Protein AF-A0A4Q6GBJ3-F1 (afdb_monomer_lite)

Sequence (74 aa):
MQTWLRRKSIDRVTVHEEGRRLLPTLGWPHLIALGIGAIVGTGIYTLIGVGANLAGPAVLLSFAIAGIVCACAA

Structure (mmCIF, N/CA/C/O backbone):
data_AF-A0A4Q6GBJ3-F1
#
_entry.id   AF-A0A4Q6GBJ3-F1
#
loop_
_atom_site.group_PDB
_atom_site.id
_atom_site.type_symbol
_atom_site.label_atom_id
_atom_site.label_alt_id
_atom_site.label_comp_id
_atom_site.label_asym_id
_atom_site.label_entity_id
_atom_site.label_seq_id
_atom_site.pdbx_PDB_ins_code
_atom_site.Cartn_x
_atom_site.Cartn_y
_atom_site.Cartn_z
_atom_site.occupancy
_atom_site.B_iso_or_equiv
_atom_site.auth_seq_id
_atom_site.auth_comp_id
_atom_site.auth_asym_id
_atom_site.auth_atom_id
_atom_site.pdbx_PDB_model_num
ATOM 1 N N . MET A 1 1 ? 2.194 -25.558 36.188 1.00 54.12 1 MET A N 1
ATOM 2 C CA . MET A 1 1 ? 2.867 -25.477 34.868 1.00 54.12 1 MET A CA 1
ATOM 3 C C . MET A 1 1 ? 1.941 -25.854 33.688 1.00 54.12 1 MET A C 1
ATOM 5 O O . MET A 1 1 ? 2.432 -26.260 32.650 1.00 54.12 1 MET A O 1
ATOM 9 N N . GLN A 1 2 ? 0.611 -25.684 33.798 1.00 62.16 2 GLN A N 1
ATOM 10 C CA . GLN A 1 2 ? -0.382 -26.106 32.778 1.00 62.16 2 GLN A CA 1
ATOM 11 C C . GLN A 1 2 ? -0.989 -24.930 31.975 1.00 62.16 2 GLN A C 1
ATOM 13 O O . GLN A 1 2 ? -1.891 -25.106 31.163 1.00 62.16 2 GLN A O 1
ATOM 18 N N . THR A 1 3 ? -0.526 -23.698 32.203 1.00 67.06 3 THR A N 1
ATOM 19 C CA . THR A 1 3 ? -1.134 -22.474 31.652 1.00 67.06 3 THR A CA 1
ATOM 20 C C . THR A 1 3 ? -0.703 -22.138 30.220 1.00 67.06 3 THR A C 1
ATOM 22 O O . THR A 1 3 ? -1.401 -21.377 29.558 1.00 67.06 3 THR A O 1
ATOM 25 N N . TRP A 1 4 ? 0.389 -22.722 29.713 1.00 70.69 4 TRP A N 1
ATOM 26 C CA . TRP A 1 4 ? 0.961 -22.393 28.396 1.00 70.69 4 TRP A CA 1
ATOM 27 C C . TRP A 1 4 ? 0.211 -22.995 27.198 1.00 70.69 4 TRP A C 1
ATOM 29 O O . TRP A 1 4 ? 0.206 -22.402 26.127 1.00 70.69 4 TRP A O 1
ATOM 39 N N . LEU A 1 5 ? -0.466 -24.136 27.365 1.00 79.31 5 LEU A N 1
ATOM 40 C CA . LEU A 1 5 ? -1.249 -24.780 26.296 1.00 79.31 5 LEU A CA 1
ATOM 41 C C . LEU A 1 5 ? -2.757 -24.532 26.421 1.00 79.31 5 LEU A C 1
ATOM 43 O O . LEU A 1 5 ? -3.559 -25.200 25.764 1.00 79.31 5 LEU A O 1
ATOM 47 N N . ARG A 1 6 ? -3.173 -23.569 27.249 1.00 79.88 6 ARG A N 1
ATOM 48 C CA . ARG A 1 6 ? -4.591 -23.255 27.427 1.00 79.88 6 ARG A CA 1
ATOM 49 C C . ARG A 1 6 ? -5.142 -22.568 26.175 1.00 79.88 6 ARG A C 1
ATOM 51 O O . ARG A 1 6 ? -5.158 -21.344 26.073 1.00 79.88 6 ARG A O 1
ATOM 58 N N . ARG A 1 7 ? -5.638 -23.369 25.232 1.00 70.81 7 ARG A N 1
ATOM 59 C CA . ARG A 1 7 ? -6.386 -22.894 24.065 1.00 70.81 7 ARG A CA 1
ATOM 60 C C . ARG A 1 7 ? -7.772 -22.449 24.519 1.00 70.81 7 ARG A C 1
ATOM 62 O O . ARG A 1 7 ? -8.474 -23.174 25.223 1.00 70.81 7 ARG A O 1
ATOM 69 N N . LYS A 1 8 ? -8.166 -21.234 24.149 1.00 64.62 8 LYS A N 1
ATOM 70 C CA . LYS A 1 8 ? -9.541 -20.768 24.340 1.00 64.62 8 LYS A CA 1
ATOM 71 C C . LYS A 1 8 ? -10.431 -21.570 23.384 1.00 64.62 8 LYS A C 1
ATOM 73 O O . LYS A 1 8 ? -10.130 -21.620 22.196 1.00 64.62 8 LYS A O 1
ATOM 78 N N . SER A 1 9 ? -11.477 -22.229 23.886 1.00 73.25 9 SER A N 1
ATOM 79 C CA . SER A 1 9 ? -12.419 -22.941 23.018 1.00 73.25 9 SER A CA 1
ATOM 80 C C . SER A 1 9 ? -13.138 -21.939 22.107 1.00 73.25 9 SER A C 1
ATOM 82 O O . SER A 1 9 ? -13.636 -20.920 22.587 1.00 73.25 9 SER A O 1
ATOM 84 N N . ILE A 1 10 ? -13.175 -22.221 20.800 1.00 70.25 10 ILE A N 1
ATOM 85 C CA . ILE A 1 10 ? -13.818 -21.372 19.774 1.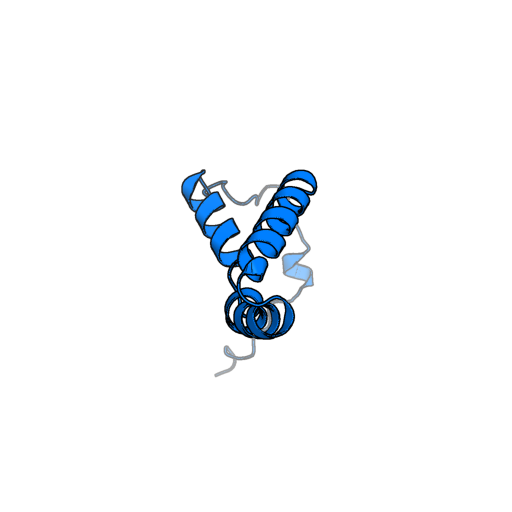00 70.25 10 ILE A CA 1
ATOM 86 C C . ILE A 1 10 ? -15.317 -21.202 20.056 1.00 70.25 10 ILE A C 1
ATOM 88 O O . ILE A 1 10 ? -15.878 -20.132 19.831 1.00 70.25 10 ILE A O 1
ATOM 92 N N . ASP A 1 11 ? -15.933 -22.218 20.657 1.00 71.69 11 ASP A N 1
ATOM 93 C CA . ASP A 1 11 ? -17.317 -22.203 21.133 1.00 71.69 11 ASP A CA 1
ATOM 94 C C . ASP A 1 11 ? -17.598 -21.017 22.078 1.00 71.69 11 ASP A C 1
ATOM 96 O O . ASP A 1 11 ? -18.590 -20.318 21.953 1.00 71.69 11 ASP A O 1
ATOM 100 N N . ARG A 1 12 ? -16.643 -20.663 22.954 1.00 67.31 12 ARG A N 1
ATOM 101 C CA . ARG A 1 12 ? -16.777 -19.507 23.865 1.00 67.31 12 ARG A CA 1
ATOM 102 C C . ARG A 1 12 ? -16.522 -18.149 23.203 1.00 67.31 12 ARG A C 1
ATOM 104 O O . ARG A 1 12 ? -16.654 -17.130 23.873 1.00 67.31 12 ARG A O 1
ATOM 111 N N . VAL A 1 13 ? -16.066 -18.122 21.952 1.00 67.44 13 VAL A N 1
ATOM 112 C CA . VAL A 1 13 ? -15.794 -16.891 21.185 1.00 67.44 13 VAL A CA 1
ATOM 113 C C . VAL A 1 13 ? -16.939 -16.589 20.216 1.00 67.44 13 VAL A C 1
ATOM 115 O O . VAL A 1 13 ? -17.212 -15.425 19.947 1.00 67.44 13 VAL A O 1
ATOM 118 N N . THR A 1 14 ? -17.615 -17.627 19.721 1.00 65.75 14 THR A N 1
ATOM 119 C CA . THR A 1 14 ? -18.758 -17.530 18.797 1.00 65.75 14 THR A CA 1
ATOM 120 C C . THR A 1 14 ? -20.088 -17.278 19.504 1.00 65.75 14 THR A C 1
ATOM 122 O O . THR A 1 14 ? -21.021 -16.783 18.874 1.00 65.75 14 THR A O 1
ATOM 125 N N . VAL A 1 15 ? -20.166 -17.530 20.818 1.00 66.38 15 VAL A N 1
ATOM 126 C CA . VAL A 1 15 ? -21.242 -17.016 21.677 1.00 66.38 15 VAL A CA 1
ATOM 127 C C . VAL A 1 15 ? -21.067 -15.500 21.788 1.00 66.38 15 VAL A C 1
ATOM 129 O O . VAL A 1 15 ? -20.424 -14.976 22.700 1.00 66.38 15 VAL A O 1
ATOM 132 N N . HIS A 1 16 ? -21.594 -14.787 20.798 1.00 63.91 16 HIS A N 1
ATOM 133 C CA . HIS A 1 16 ? -21.766 -13.348 20.854 1.00 63.91 16 HIS A CA 1
ATOM 134 C C . HIS A 1 16 ? -22.782 -13.048 21.957 1.00 63.91 16 HIS A C 1
ATOM 136 O O . HIS A 1 16 ? -23.983 -13.132 21.729 1.00 63.91 16 HIS A O 1
ATOM 142 N N . GLU A 1 17 ? -22.3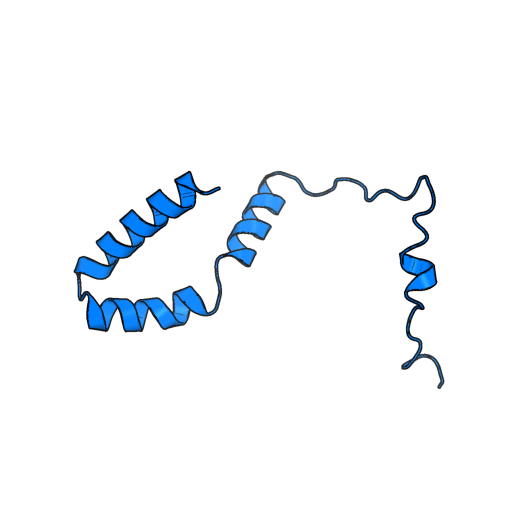13 -12.729 23.165 1.00 65.62 17 GLU A N 1
ATOM 143 C CA . GLU A 1 17 ? -23.208 -12.172 24.177 1.00 65.62 17 GLU A CA 1
ATOM 144 C C . GLU A 1 17 ? -23.822 -10.885 23.626 1.00 65.62 17 GLU A C 1
ATOM 146 O O . GLU A 1 17 ? -23.101 -9.933 23.297 1.00 65.62 17 GLU A O 1
ATOM 151 N N . GLU A 1 18 ? -25.151 -10.879 23.501 1.00 60.25 18 GLU A N 1
ATOM 152 C CA . GLU A 1 18 ? -25.943 -9.718 23.115 1.00 60.25 18 GLU A CA 1
ATOM 153 C C . GLU A 1 18 ? -25.594 -8.550 24.053 1.00 60.25 18 GLU A C 1
ATOM 155 O O . GLU A 1 18 ? -26.025 -8.495 25.199 1.00 60.25 18 GLU A O 1
ATOM 160 N N . GLY A 1 19 ? -24.724 -7.643 23.595 1.00 63.75 19 GLY A N 1
ATOM 161 C CA . GLY A 1 19 ? -24.291 -6.474 24.369 1.00 63.75 19 GLY A CA 1
ATOM 162 C C . GLY A 1 19 ? -22.783 -6.214 24.410 1.00 63.75 19 GLY A C 1
ATOM 163 O O . GLY A 1 19 ? -22.385 -5.071 24.632 1.00 63.75 19 GLY A O 1
ATOM 164 N N . ARG A 1 20 ? -21.911 -7.195 24.126 1.00 72.38 20 ARG A N 1
ATOM 165 C CA . ARG A 1 20 ? -20.454 -6.944 24.038 1.00 72.38 20 ARG A CA 1
ATOM 166 C C . ARG A 1 20 ? -20.034 -6.522 22.632 1.00 72.38 20 ARG A C 1
ATOM 168 O O . ARG A 1 20 ? -19.477 -7.309 21.870 1.00 72.38 20 ARG A O 1
ATOM 175 N N . ARG A 1 21 ? -20.273 -5.254 22.290 1.00 77.94 21 ARG A N 1
ATOM 176 C CA . ARG A 1 21 ? -19.671 -4.620 21.105 1.00 77.94 21 ARG A CA 1
ATOM 177 C C . ARG A 1 21 ? -18.340 -3.962 21.458 1.00 77.94 21 ARG A C 1
ATOM 179 O O . ARG A 1 21 ? -18.156 -3.460 22.564 1.00 77.94 21 ARG A O 1
ATOM 186 N N . LEU A 1 22 ? -17.415 -3.959 20.501 1.00 83.69 22 LEU A N 1
ATOM 187 C CA . LEU A 1 22 ? -16.199 -3.154 20.589 1.00 83.69 22 LEU A CA 1
ATOM 188 C C . LEU A 1 22 ? -16.585 -1.674 20.562 1.00 83.69 22 LEU A C 1
ATOM 190 O O . LEU A 1 22 ? -17.416 -1.257 19.754 1.00 83.69 22 LEU A O 1
ATOM 194 N N . LEU A 1 23 ? -15.967 -0.889 21.442 1.00 85.88 23 LEU A N 1
ATOM 195 C CA . LEU A 1 23 ? -16.089 0.561 21.395 1.00 85.88 23 LEU A CA 1
ATOM 196 C C . LEU A 1 23 ? -15.359 1.063 20.138 1.00 85.88 23 LEU A C 1
ATOM 198 O O . LEU A 1 23 ? -14.205 0.679 19.926 1.00 85.88 23 LEU A O 1
ATOM 202 N N . PRO A 1 24 ? -15.990 1.899 19.297 1.00 86.31 24 PRO A N 1
ATOM 203 C CA . PRO A 1 24 ? -15.329 2.482 18.139 1.00 86.31 24 PRO A CA 1
ATOM 204 C C . PRO A 1 24 ? -14.292 3.511 18.608 1.00 86.31 24 PRO A C 1
ATOM 206 O O . PRO A 1 24 ? -14.618 4.655 18.909 1.00 86.31 24 PRO A O 1
ATOM 209 N N . THR A 1 25 ? -13.033 3.089 18.703 1.00 90.31 25 THR A N 1
ATOM 210 C CA . THR A 1 25 ? -11.894 3.922 19.139 1.00 90.31 25 THR A CA 1
ATOM 211 C C . THR A 1 25 ? -11.005 4.378 17.980 1.00 90.31 25 THR A C 1
ATOM 213 O O . THR A 1 25 ? -10.072 5.162 18.162 1.00 90.31 25 THR A O 1
ATOM 216 N N . LEU A 1 26 ? -11.271 3.881 16.772 1.00 92.25 26 LEU A N 1
ATOM 217 C CA . LEU A 1 26 ? -10.465 4.141 15.590 1.00 92.25 26 LEU A 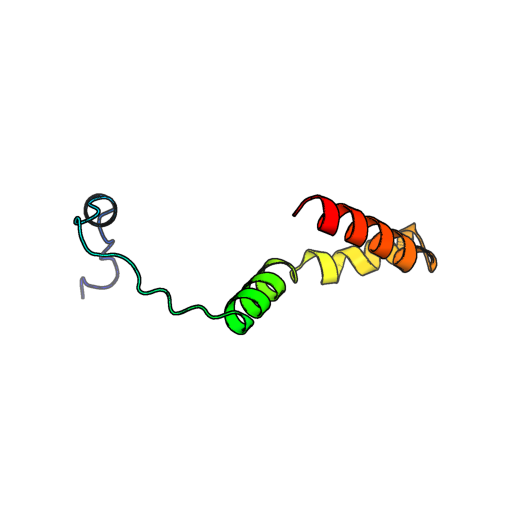CA 1
ATOM 218 C C . LEU A 1 26 ? -10.971 5.411 14.889 1.00 92.25 26 LEU A C 1
ATOM 220 O O . LEU A 1 26 ? -12.016 5.408 14.246 1.00 92.25 26 LEU A O 1
ATOM 224 N N . GLY A 1 27 ? -10.240 6.514 15.061 1.00 94.56 27 GLY A N 1
ATOM 225 C CA . GLY A 1 27 ? -10.486 7.775 14.360 1.00 94.56 27 GLY A CA 1
ATOM 226 C C . GLY A 1 27 ? -9.796 7.830 12.996 1.00 94.56 27 GLY A C 1
ATOM 227 O O . GLY A 1 27 ? -8.925 7.018 12.694 1.00 94.56 27 GLY A O 1
ATOM 228 N N . TRP A 1 28 ? -10.134 8.836 12.190 1.00 95.56 28 TRP A N 1
ATOM 229 C CA . TRP A 1 28 ? -9.627 9.029 10.823 1.00 95.56 28 TRP A CA 1
ATOM 230 C C . TRP A 1 28 ? -8.108 8.803 10.619 1.00 95.56 28 TRP A C 1
ATOM 232 O O . TRP A 1 28 ? -7.749 8.066 9.698 1.00 95.56 28 TRP A O 1
ATOM 242 N N . PRO A 1 29 ? -7.194 9.319 11.474 1.00 95.25 29 PRO A N 1
ATOM 243 C CA . PRO A 1 29 ? -5.760 9.073 11.294 1.00 95.25 29 PRO A CA 1
ATOM 244 C C . PRO A 1 29 ? -5.360 7.609 11.534 1.00 95.25 29 PRO A C 1
ATOM 246 O O . PRO A 1 29 ? -4.473 7.099 10.852 1.00 95.25 29 PRO A O 1
ATOM 249 N N . HIS A 1 30 ? -6.028 6.907 12.456 1.00 95.62 30 HIS A N 1
ATOM 250 C CA . HIS A 1 30 ? -5.787 5.481 12.679 1.00 95.62 30 HIS A CA 1
ATOM 251 C C . HIS A 1 30 ? -6.240 4.644 11.479 1.00 95.62 30 HIS A C 1
ATOM 253 O O . HIS A 1 30 ? -5.567 3.678 11.132 1.00 95.62 30 HIS A O 1
ATOM 259 N N . LEU A 1 31 ? -7.343 5.023 10.824 1.00 95.12 31 LEU A N 1
ATOM 260 C CA . LEU A 1 31 ? -7.828 4.334 9.625 1.00 95.12 31 LEU A CA 1
ATOM 261 C C . LEU A 1 31 ? -6.855 4.505 8.456 1.00 95.12 31 LEU A C 1
ATOM 263 O O . LEU A 1 31 ? -6.560 3.531 7.767 1.00 95.12 31 LEU A O 1
ATOM 267 N N . ILE A 1 32 ? -6.304 5.708 8.268 1.00 95.50 32 ILE A N 1
ATOM 268 C CA . ILE A 1 32 ? -5.281 5.947 7.240 1.00 95.50 32 ILE A CA 1
ATOM 269 C C . ILE A 1 32 ? -4.029 5.121 7.524 1.00 95.50 32 ILE A C 1
ATOM 271 O O . ILE A 1 32 ? -3.539 4.431 6.633 1.00 95.50 32 ILE A O 1
ATOM 275 N N . ALA A 1 33 ? -3.522 5.159 8.759 1.00 95.44 33 ALA A N 1
ATOM 276 C CA . ALA A 1 33 ? -2.340 4.391 9.137 1.00 95.44 33 ALA A CA 1
ATOM 277 C C . ALA A 1 33 ? -2.555 2.882 8.935 1.00 95.44 33 ALA A C 1
ATOM 279 O O . ALA A 1 33 ? -1.667 2.194 8.429 1.00 95.44 33 ALA A O 1
ATOM 280 N N . LEU A 1 34 ? -3.750 2.383 9.268 1.00 95.38 34 LEU A N 1
ATOM 281 C CA . LEU A 1 34 ? -4.140 0.993 9.045 1.00 95.38 34 LEU A CA 1
ATOM 282 C C . LEU A 1 34 ? -4.180 0.645 7.550 1.00 95.38 34 LEU A C 1
ATOM 284 O O . LEU A 1 34 ? -3.657 -0.396 7.162 1.00 95.38 34 LEU A O 1
ATOM 288 N N . GLY A 1 35 ? -4.730 1.521 6.706 1.00 92.88 35 GLY A N 1
ATOM 289 C CA . GLY A 1 35 ? -4.739 1.337 5.253 1.00 92.88 35 GLY A CA 1
ATOM 290 C C . GLY A 1 35 ? -3.334 1.323 4.646 1.00 92.88 35 GLY A C 1
ATOM 291 O O . GLY A 1 35 ? -2.993 0.405 3.903 1.00 92.88 35 GLY A O 1
ATOM 292 N N . ILE A 1 36 ? -2.482 2.286 5.011 1.00 93.94 36 ILE A N 1
ATOM 293 C CA . ILE A 1 36 ? -1.089 2.342 4.536 1.00 93.94 36 ILE A CA 1
ATOM 294 C C . ILE A 1 36 ? -0.332 1.079 4.962 1.00 93.94 36 ILE A C 1
ATOM 296 O O . ILE A 1 36 ? 0.333 0.459 4.134 1.00 93.94 36 ILE A O 1
ATOM 300 N N . GLY A 1 37 ? -0.471 0.665 6.225 1.00 93.00 37 GLY A N 1
ATOM 301 C CA . GLY A 1 37 ? 0.164 -0.548 6.740 1.00 93.00 37 GLY A CA 1
ATOM 302 C C . GLY A 1 37 ? -0.335 -1.835 6.076 1.00 93.00 37 GLY A C 1
ATOM 303 O O . GLY A 1 37 ? 0.430 -2.785 5.952 1.00 93.00 37 GLY A O 1
ATOM 304 N N . ALA A 1 38 ? -1.589 -1.867 5.618 1.00 92.62 38 ALA A N 1
ATOM 305 C CA . ALA A 1 38 ? -2.145 -3.008 4.892 1.00 92.62 38 ALA A CA 1
ATOM 306 C C . ALA A 1 38 ? -1.678 -3.081 3.425 1.00 92.62 38 ALA A C 1
ATOM 308 O O . ALA A 1 38 ? -1.582 -4.176 2.873 1.00 92.62 38 ALA A O 1
ATOM 309 N N . ILE A 1 39 ? -1.391 -1.938 2.790 1.00 90.56 39 ILE A N 1
ATOM 310 C CA . ILE A 1 39 ? -0.992 -1.859 1.372 1.00 90.56 39 ILE A CA 1
ATO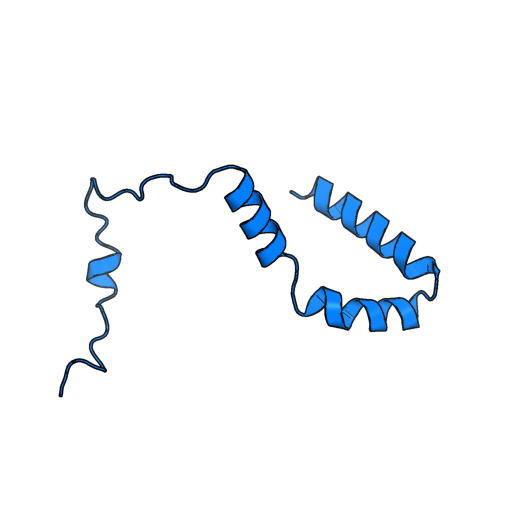M 311 C C . ILE A 1 39 ? 0.528 -2.000 1.203 1.00 90.56 39 ILE A C 1
ATOM 313 O O . ILE A 1 39 ? 1.002 -2.664 0.276 1.00 90.56 39 ILE A O 1
ATOM 317 N N . VAL A 1 40 ? 1.314 -1.366 2.075 1.00 91.69 40 VAL A N 1
ATOM 318 C CA . VAL A 1 40 ? 2.778 -1.353 1.974 1.00 91.69 40 VAL A CA 1
ATOM 319 C C . VAL A 1 40 ? 3.339 -2.669 2.519 1.00 91.69 40 VAL A C 1
ATOM 321 O O . VAL A 1 40 ? 3.422 -2.877 3.724 1.00 91.69 40 VAL A O 1
ATOM 324 N N . GLY A 1 41 ? 3.748 -3.563 1.617 1.00 87.75 41 GLY A N 1
ATOM 325 C CA . GLY A 1 41 ? 4.299 -4.874 1.966 1.00 87.75 41 GLY A CA 1
ATOM 326 C C . GLY A 1 41 ? 5.444 -5.320 1.060 1.00 87.75 41 GLY A C 1
ATOM 327 O O . GLY A 1 41 ? 6.060 -4.529 0.349 1.00 87.75 41 GLY A O 1
ATOM 328 N N . THR A 1 42 ? 5.722 -6.622 1.046 1.00 87.12 42 THR A N 1
ATOM 329 C CA . THR A 1 42 ? 6.805 -7.218 0.241 1.00 87.12 42 THR A CA 1
ATOM 330 C C . THR A 1 42 ? 6.676 -6.918 -1.256 1.00 87.12 42 THR A C 1
ATOM 332 O O . THR A 1 42 ? 7.689 -6.814 -1.949 1.00 87.12 42 THR A O 1
ATOM 335 N N . GLY A 1 43 ? 5.445 -6.720 -1.742 1.00 85.56 43 GLY A N 1
ATOM 336 C CA . GLY A 1 43 ? 5.146 -6.392 -3.132 1.00 85.56 43 GLY A CA 1
ATOM 337 C C . GLY A 1 43 ? 5.879 -5.141 -3.608 1.00 85.56 43 GLY A C 1
ATOM 338 O O . GLY A 1 43 ? 6.627 -5.225 -4.571 1.00 85.56 43 GLY A O 1
ATOM 339 N N . ILE A 1 44 ? 5.759 -4.000 -2.920 1.00 88.38 44 ILE A N 1
ATOM 340 C CA . ILE A 1 44 ? 6.409 -2.762 -3.383 1.00 88.38 44 ILE A CA 1
ATOM 341 C C . ILE A 1 44 ? 7.942 -2.864 -3.320 1.00 88.38 44 ILE A C 1
ATOM 343 O O . ILE A 1 44 ? 8.630 -2.428 -4.237 1.00 88.38 44 ILE A O 1
ATOM 347 N N . TYR A 1 45 ? 8.484 -3.524 -2.293 1.00 86.69 45 TYR A N 1
ATOM 348 C CA . TYR A 1 45 ? 9.933 -3.668 -2.122 1.00 86.69 45 TYR A CA 1
ATOM 349 C C . TYR A 1 45 ? 10.593 -4.577 -3.166 1.00 86.69 45 TYR A C 1
ATOM 351 O O . TYR A 1 45 ? 11.764 -4.387 -3.483 1.00 86.69 45 TYR A O 1
ATOM 359 N N . THR A 1 46 ? 9.860 -5.553 -3.708 1.00 90.00 46 THR A N 1
ATOM 360 C CA . THR A 1 46 ? 10.399 -6.526 -4.675 1.00 90.00 46 THR A CA 1
ATOM 361 C C . THR A 1 46 ? 9.966 -6.234 -6.111 1.00 90.00 46 THR A C 1
ATOM 363 O O . THR A 1 46 ? 10.786 -6.270 -7.031 1.00 90.00 46 THR A O 1
ATOM 366 N N . LEU A 1 47 ? 8.696 -5.885 -6.321 1.00 88.38 47 LEU A N 1
ATOM 367 C CA . LEU A 1 47 ? 8.112 -5.702 -7.650 1.00 88.38 47 LEU A CA 1
ATOM 368 C C . LEU A 1 47 ? 8.564 -4.409 -8.323 1.00 88.38 47 LEU A C 1
ATOM 370 O O . LEU A 1 47 ? 8.561 -4.365 -9.550 1.00 88.38 47 LEU A O 1
ATOM 374 N N . ILE A 1 48 ? 9.002 -3.385 -7.577 1.00 90.25 48 ILE A N 1
ATOM 375 C CA . ILE A 1 48 ? 9.599 -2.191 -8.199 1.00 90.25 48 ILE A CA 1
ATOM 376 C C . ILE A 1 48 ? 10.830 -2.579 -9.022 1.00 90.25 48 ILE A C 1
ATOM 378 O O . ILE A 1 48 ? 10.960 -2.122 -10.152 1.00 90.25 48 ILE A O 1
ATOM 382 N N . GLY A 1 49 ? 11.712 -3.436 -8.495 1.00 89.88 49 GLY A N 1
ATOM 383 C CA . GLY A 1 49 ? 12.927 -3.848 -9.206 1.00 89.88 49 GLY A CA 1
ATOM 384 C C . GLY A 1 49 ? 12.615 -4.649 -10.471 1.00 89.88 49 GLY A C 1
ATOM 385 O O . GLY A 1 49 ? 13.164 -4.375 -11.536 1.00 89.88 49 GLY A O 1
ATOM 386 N N . VAL A 1 50 ? 11.670 -5.589 -10.376 1.00 92.25 50 VAL A N 1
ATOM 387 C CA . VAL A 1 50 ? 11.201 -6.368 -11.534 1.00 92.25 50 VAL A CA 1
ATOM 388 C C . VAL A 1 50 ? 10.546 -5.453 -12.571 1.00 92.25 50 VAL A C 1
ATOM 390 O O . VAL A 1 50 ? 10.878 -5.520 -13.752 1.00 92.25 50 VAL A O 1
ATOM 393 N N . GLY A 1 51 ? 9.666 -4.553 -12.132 1.00 90.31 51 GLY A N 1
ATOM 394 C CA . GLY A 1 51 ? 9.006 -3.578 -12.992 1.00 90.31 51 GLY A CA 1
ATOM 395 C C . GLY A 1 51 ? 9.993 -2.632 -13.670 1.00 90.31 51 GLY A C 1
ATOM 396 O O . GLY A 1 51 ? 9.857 -2.371 -14.859 1.00 90.31 51 GLY A O 1
ATOM 397 N N . ALA A 1 52 ? 11.021 -2.171 -12.957 1.00 93.56 52 ALA A N 1
ATOM 398 C CA . ALA A 1 52 ? 12.071 -1.329 -13.519 1.00 93.56 52 ALA A CA 1
ATOM 399 C C . ALA A 1 52 ? 12.911 -2.082 -14.558 1.00 93.56 52 ALA A C 1
ATOM 401 O O . ALA A 1 52 ? 13.268 -1.506 -15.579 1.00 93.56 52 ALA A O 1
ATOM 402 N N . ASN A 1 53 ? 13.183 -3.373 -14.354 1.00 94.38 53 ASN A N 1
ATOM 403 C CA . ASN A 1 53 ? 13.901 -4.176 -15.343 1.00 94.38 53 ASN A CA 1
ATOM 404 C C . ASN A 1 53 ? 13.073 -4.422 -16.618 1.00 94.38 53 ASN A C 1
ATOM 406 O O . ASN A 1 53 ? 13.627 -4.475 -17.711 1.00 94.38 53 ASN A O 1
ATOM 410 N N . LEU A 1 54 ? 11.749 -4.564 -16.489 1.00 93.06 54 LEU A N 1
ATOM 411 C CA . LEU A 1 54 ? 10.852 -4.827 -17.620 1.00 93.06 54 LEU A CA 1
ATOM 412 C C . LEU A 1 54 ? 10.448 -3.551 -18.374 1.00 93.06 54 LEU A C 1
ATOM 414 O O . LEU A 1 54 ? 10.442 -3.535 -19.601 1.00 93.06 54 LEU A O 1
ATOM 418 N N . ALA A 1 55 ? 10.089 -2.491 -17.650 1.00 91.69 55 ALA A N 1
ATOM 419 C CA . ALA A 1 55 ? 9.551 -1.252 -18.213 1.00 91.69 55 ALA A CA 1
ATOM 420 C C . ALA A 1 55 ? 10.582 -0.111 -18.279 1.00 91.69 55 ALA A C 1
ATOM 422 O O . ALA A 1 55 ? 10.311 0.934 -18.878 1.00 91.69 55 ALA A O 1
ATOM 423 N N . GLY A 1 56 ? 11.757 -0.271 -17.662 1.00 91.44 56 GLY A N 1
ATOM 424 C CA . GLY A 1 56 ? 12.775 0.773 -17.600 1.00 91.44 56 GLY A CA 1
ATOM 425 C C . GLY A 1 56 ? 12.234 2.057 -16.950 1.00 91.44 56 GLY A C 1
ATOM 426 O O . GLY A 1 56 ? 11.487 1.989 -15.968 1.00 91.44 56 GLY A O 1
ATOM 427 N N . PRO A 1 57 ? 12.547 3.248 -17.492 1.00 92.75 57 PRO A N 1
ATOM 428 C CA . PRO A 1 57 ? 12.080 4.519 -16.930 1.00 92.75 57 PRO A CA 1
ATOM 429 C C . PRO A 1 57 ? 10.552 4.693 -16.997 1.00 92.75 57 PRO A C 1
ATOM 431 O O . PRO A 1 57 ? 9.996 5.497 -16.249 1.00 92.75 57 PRO A O 1
ATOM 434 N N . ALA A 1 58 ? 9.852 3.923 -17.840 1.00 95.19 58 ALA A N 1
ATOM 435 C CA . ALA A 1 58 ? 8.396 3.986 -17.966 1.00 95.19 58 ALA A CA 1
ATOM 436 C C . ALA A 1 58 ? 7.646 3.281 -16.816 1.00 95.19 58 ALA A C 1
ATOM 438 O O . ALA A 1 58 ? 6.420 3.383 -16.737 1.00 95.19 58 ALA A O 1
ATOM 439 N N . VAL A 1 59 ? 8.347 2.609 -15.890 1.00 94.19 59 VAL A N 1
ATOM 440 C CA . VAL A 1 59 ? 7.728 1.915 -14.744 1.00 94.19 59 VAL A CA 1
ATOM 441 C C . VAL A 1 59 ? 6.879 2.850 -13.871 1.00 94.19 59 VAL A C 1
ATOM 443 O O . VAL A 1 59 ? 5.825 2.448 -13.378 1.00 94.19 59 VAL A O 1
ATOM 446 N N . LEU A 1 60 ? 7.277 4.122 -13.743 1.00 92.44 60 LEU A N 1
ATOM 447 C CA . LEU A 1 60 ? 6.495 5.134 -13.025 1.00 92.44 60 LEU A CA 1
ATOM 448 C C . LEU A 1 60 ? 5.114 5.342 -13.657 1.00 92.44 60 LEU A C 1
ATOM 450 O O . LEU A 1 60 ? 4.123 5.456 -12.939 1.00 92.44 60 LEU A O 1
ATOM 454 N N . LEU A 1 61 ? 5.038 5.355 -14.991 1.00 95.12 61 LEU A N 1
ATOM 455 C CA . LEU A 1 61 ? 3.778 5.534 -15.710 1.00 95.12 61 LEU A CA 1
ATOM 456 C C . LEU A 1 61 ? 2.863 4.317 -15.517 1.00 95.12 61 LEU A C 1
ATOM 458 O O . LEU A 1 61 ? 1.665 4.477 -15.292 1.00 95.12 61 LEU A O 1
ATOM 462 N N . SER A 1 62 ? 3.434 3.108 -15.514 1.00 93.38 62 SER A N 1
ATOM 463 C CA . SER A 1 62 ? 2.692 1.878 -15.216 1.00 93.38 62 SER A CA 1
ATOM 464 C C . SER A 1 62 ? 2.091 1.898 -13.809 1.00 93.38 62 SER A C 1
ATOM 466 O O . SER A 1 62 ? 0.919 1.558 -13.642 1.00 93.38 62 SER A O 1
ATOM 468 N N . PHE A 1 63 ? 2.861 2.311 -12.795 1.00 91.88 63 PHE A N 1
ATOM 469 C CA . PHE A 1 63 ? 2.350 2.414 -11.425 1.00 91.88 63 PHE A CA 1
ATOM 470 C C . PHE A 1 63 ? 1.309 3.524 -11.265 1.00 91.88 63 PHE A C 1
ATOM 472 O O . PHE A 1 63 ? 0.349 3.335 -10.523 1.00 91.88 63 PHE A O 1
ATOM 479 N N . ALA A 1 64 ? 1.445 4.644 -11.980 1.00 94.69 64 ALA A N 1
ATOM 480 C CA . ALA A 1 64 ? 0.441 5.705 -11.970 1.00 94.69 64 ALA A CA 1
ATOM 481 C C . ALA A 1 64 ? -0.911 5.210 -12.513 1.00 94.69 64 ALA A C 1
ATOM 483 O O . ALA A 1 64 ? -1.942 5.405 -11.870 1.00 94.69 64 ALA A O 1
ATOM 484 N N . ILE A 1 65 ? -0.903 4.505 -13.650 1.00 95.62 65 ILE A N 1
ATOM 485 C CA . ILE A 1 65 ? -2.119 3.921 -14.235 1.00 95.62 65 ILE A CA 1
ATOM 486 C C . ILE A 1 65 ? -2.720 2.874 -13.289 1.00 95.62 65 ILE A C 1
ATOM 488 O O . ILE A 1 65 ? -3.920 2.909 -13.021 1.00 95.62 65 ILE A O 1
ATOM 492 N N . ALA A 1 66 ? -1.897 1.982 -12.728 1.00 92.81 66 ALA A N 1
ATOM 493 C CA . ALA A 1 66 ? -2.357 0.994 -11.752 1.00 92.81 66 ALA A CA 1
ATOM 494 C C . ALA A 1 66 ? -2.976 1.651 -10.503 1.00 92.81 66 ALA A C 1
ATOM 496 O O . ALA A 1 66 ? -3.994 1.177 -9.999 1.00 92.81 66 ALA A O 1
ATOM 497 N N . GLY A 1 67 ? -2.404 2.765 -10.034 1.00 93.56 67 GLY A N 1
ATOM 498 C CA . GLY A 1 67 ? -2.941 3.556 -8.927 1.00 93.56 67 GLY A CA 1
ATOM 499 C C . GLY A 1 67 ? -4.325 4.135 -9.227 1.00 93.56 67 GLY A C 1
ATOM 500 O O . GLY A 1 67 ? -5.214 4.038 -8.384 1.00 93.56 67 GLY A O 1
ATOM 501 N N . ILE A 1 68 ? -4.537 4.662 -10.437 1.00 96.56 68 ILE A N 1
ATOM 502 C CA . ILE A 1 68 ? -5.851 5.165 -10.877 1.00 96.56 68 ILE A CA 1
ATOM 503 C C . ILE A 1 68 ? -6.882 4.031 -10.895 1.00 96.56 68 ILE A C 1
ATOM 505 O O . ILE A 1 68 ? -7.973 4.188 -10.356 1.00 96.56 68 ILE A O 1
ATOM 509 N N . VAL A 1 69 ? -6.528 2.871 -11.456 1.00 96.38 69 VAL A N 1
ATOM 510 C CA . VAL A 1 69 ? -7.425 1.704 -11.494 1.00 96.38 69 VAL A CA 1
ATOM 511 C C . VAL A 1 69 ? -7.794 1.241 -10.082 1.00 96.38 69 VAL A C 1
ATOM 513 O O . VAL A 1 69 ? -8.960 0.966 -9.815 1.00 96.38 69 VAL A O 1
ATOM 516 N N . CYS A 1 70 ? -6.824 1.200 -9.165 1.00 93.25 70 CYS A N 1
ATOM 517 C CA . CYS A 1 70 ? -7.059 0.826 -7.770 1.00 93.25 70 CYS A CA 1
ATOM 518 C C . CYS A 1 70 ? -7.988 1.827 -7.060 1.00 93.25 70 CYS A C 1
ATOM 520 O O . CYS A 1 70 ? -8.893 1.419 -6.339 1.00 93.25 70 CYS A O 1
ATOM 522 N N . ALA A 1 71 ? -7.823 3.128 -7.323 1.00 92.62 71 ALA A N 1
ATOM 523 C CA . ALA A 1 71 ? -8.694 4.169 -6.779 1.00 92.62 71 ALA A CA 1
ATOM 524 C C . ALA A 1 71 ? -10.143 4.068 -7.286 1.00 92.62 71 ALA A C 1
ATOM 526 O O . ALA A 1 71 ? -11.059 4.419 -6.554 1.00 92.62 71 ALA A O 1
ATOM 527 N N . CYS A 1 72 ? -10.360 3.584 -8.512 1.00 94.31 72 CYS A N 1
ATOM 528 C CA . CYS A 1 72 ? -11.703 3.322 -9.038 1.00 94.31 72 CYS A CA 1
ATOM 529 C C . CYS A 1 72 ? -12.334 2.025 -8.506 1.00 94.31 72 CYS A C 1
ATOM 531 O O . CYS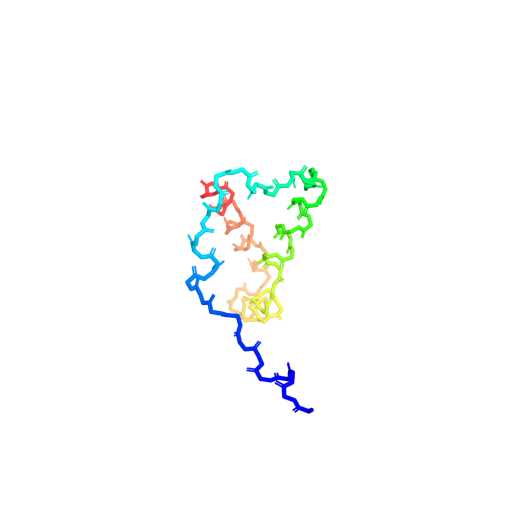 A 1 72 ? -13.541 1.847 -8.646 1.00 94.31 72 CYS A O 1
ATOM 533 N N . ALA A 1 73 ? -11.526 1.100 -7.983 1.00 90.94 73 ALA A N 1
ATOM 534 C CA . ALA A 1 73 ? -11.984 -0.198 -7.491 1.00 90.94 73 ALA A CA 1
ATOM 535 C C . ALA A 1 73 ? -12.363 -0.190 -6.001 1.00 90.94 73 ALA A C 1
ATOM 537 O O . ALA A 1 73 ? -13.105 -1.073 -5.569 1.00 90.94 73 ALA A O 1
ATOM 538 N N . ALA A 1 74 ? -11.814 0.756 -5.233 1.00 73.31 74 ALA A N 1
ATOM 539 C CA . ALA A 1 74 ? -12.134 0.985 -3.825 1.00 73.31 74 ALA A CA 1
ATOM 540 C C . ALA A 1 74 ? -13.529 1.605 -3.653 1.00 73.31 74 ALA A C 1
ATOM 542 O O . ALA A 1 74 ? -14.205 1.220 -2.671 1.00 73.31 74 ALA A O 1
#

Foldseek 3Di:
DPPPPDDDPVVVVVPPDPPDDDDPPQDPVNVVVVVCVVPDDPCV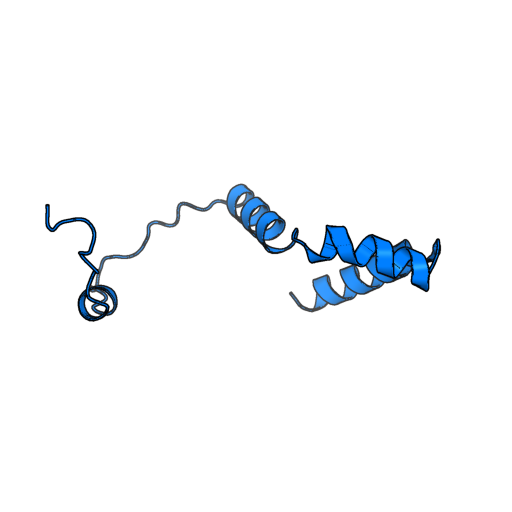VPVLVVLCVVVPPCSVVVVVVVVVVVVVVD

pLDDT: mean 85.13, std 11.59, range [54.12, 96.56]

Radius of gyration: 21.47 Å; chains: 1; bounding box: 40×35×53 Å

Secondary structure (DSSP, 8-state):
--STT-PPPTHHHH---TT-PPP----HHHHHHHHHHHH-SHHHHHHHHHHHHHHGGGHHHHHHHHHHHHHHH-